Protein AF-A0A970ER91-F1 (afdb_monomer)

pLDDT: mean 84.67, std 17.11, range [51.72, 98.25]

Mean predicted aligned error: 12.47 Å

Secondary structure (DSSP, 8-state):
-HHHHHHHHHHHHTS---TTS------------EEEEEEEEEE-HHHHHHHHHHHHHHHHTT-EEEEEEEEEEE-HHHHHHHHH-

Radius of gyration: 31.0 Å; Cα contacts (8 Å, |Δi|>4): 80; chains: 1; bounding box: 62×32×78 Å

Sequence (85 aa):
MRKSIVLLLAVLLMWPTGAALGAVSQQGENPQLVYVIPVTGEIDFGLAAFVRRGLTSAERAGAAVLLEINTFGGLIAAAAEIRDA

Foldseek 3Di:
DVVVVVVVVVVVVPPPPPVPPPPPPCPPPPPAAEQEQEAEEEQDQVSLVSLVVSVVVCVVVVHHYDYHYDYPYHDPVSVVSNVVD

Solvent-accessible surface area (backbone atoms only — not comparable to full-atom values): 5265 Å² total; per-residue (Å²): 110,74,70,59,53,53,54,55,53,54,55,64,72,64,53,76,82,68,89,79,78,82,78,81,73,77,74,70,80,70,78,77,53,67,43,76,46,78,44,62,52,70,38,35,65,68,54,24,56,49,51,42,53,51,52,55,52,23,59,78,66,75,31,48,76,46,77,47,79,56,55,95,46,65,43,65,70,25,51,48,50,52,73,76,97

Nearest PDB structures (foldseek):
  8d3d-assembly1_A  TM=5.383E-01  e=4.976E+00  Homo sapiens
  4a5o-assembly2_D  TM=6.486E-01  e=9.212E+00  Pseudomonas aeruginosa PAO1

Structure (mmCIF, N/CA/C/O backbone):
data_AF-A0A970ER91-F1
#
_entry.id   AF-A0A970ER91-F1
#
loop_
_atom_site.group_PDB
_atom_site.id
_atom_site.type_symbol
_atom_site.label_atom_id
_atom_site.label_alt_id
_atom_site.label_comp_id
_atom_site.label_asym_id
_atom_site.label_entity_id
_atom_site.label_seq_id
_atom_site.pdbx_PDB_ins_code
_atom_site.Cartn_x
_atom_site.Cartn_y
_atom_site.Cartn_z
_atom_site.occupancy
_atom_site.B_iso_or_equiv
_atom_site.auth_seq_id
_atom_site.auth_comp_id
_atom_site.auth_asym_id
_atom_site.auth_atom_id
_atom_site.pdbx_PDB_model_num
ATOM 1 N N . MET A 1 1 ? -49.096 -22.132 64.306 1.00 56.78 1 MET A N 1
ATOM 2 C CA . MET A 1 1 ? -47.946 -21.206 64.439 1.00 56.78 1 MET A CA 1
ATOM 3 C C . MET A 1 1 ? -46.630 -21.827 63.971 1.00 56.78 1 MET A C 1
ATOM 5 O O . MET A 1 1 ? -46.059 -21.312 63.024 1.00 56.78 1 MET A O 1
ATOM 9 N N . ARG A 1 2 ? -46.183 -22.971 64.519 1.00 66.38 2 ARG A N 1
ATOM 10 C CA . ARG A 1 2 ? -44.926 -23.639 64.101 1.00 66.38 2 ARG A CA 1
ATOM 11 C C . ARG A 1 2 ? -44.868 -24.052 62.618 1.00 66.38 2 ARG A C 1
ATOM 13 O O . ARG A 1 2 ? -43.870 -23.806 61.960 1.00 66.38 2 ARG A O 1
ATOM 20 N N . LYS A 1 3 ? -45.950 -24.623 62.073 1.00 61.31 3 LYS A N 1
ATOM 21 C CA . LYS A 1 3 ? -46.009 -25.082 60.667 1.00 61.31 3 LYS A CA 1
ATOM 22 C C . LYS A 1 3 ? -46.032 -23.926 59.653 1.00 61.31 3 LYS A C 1
ATOM 24 O O . LYS A 1 3 ? -45.459 -24.038 58.579 1.00 61.31 3 LYS A O 1
ATOM 29 N N . SER A 1 4 ? -46.643 -22.801 60.028 1.00 67.12 4 SER A N 1
ATOM 30 C CA . SER A 1 4 ? -46.735 -21.587 59.204 1.00 67.12 4 SER A CA 1
ATOM 31 C C . SER A 1 4 ? -45.388 -20.859 59.089 1.00 67.12 4 SER A C 1
ATOM 33 O O . SER A 1 4 ? -45.073 -20.324 58.035 1.00 67.12 4 SER A O 1
ATOM 35 N N . ILE A 1 5 ? -44.568 -20.899 60.148 1.00 77.81 5 ILE A N 1
ATOM 36 C CA . ILE A 1 5 ? -43.199 -20.352 60.156 1.00 77.81 5 ILE A CA 1
ATOM 37 C C . ILE A 1 5 ? -42.265 -21.173 59.257 1.00 77.81 5 ILE A C 1
ATOM 39 O O . ILE A 1 5 ? -41.460 -20.602 58.528 1.00 77.81 5 ILE A O 1
ATOM 43 N N . VAL A 1 6 ? -42.411 -22.502 59.249 1.00 76.56 6 VAL A N 1
ATOM 44 C CA . VAL A 1 6 ? -41.615 -23.394 58.385 1.00 76.56 6 VAL A CA 1
ATOM 45 C C . VAL A 1 6 ? -41.946 -23.186 56.902 1.00 76.56 6 VAL A C 1
ATOM 47 O O . VAL A 1 6 ? -41.042 -23.174 56.073 1.00 76.56 6 VAL A O 1
ATOM 50 N N . LEU A 1 7 ? -43.218 -22.946 56.568 1.00 73.56 7 LEU A N 1
ATOM 51 C CA . LEU A 1 7 ? -43.638 -22.638 55.196 1.00 73.56 7 LEU A CA 1
ATOM 52 C C . LEU A 1 7 ? -43.111 -21.276 54.708 1.00 73.56 7 LEU A C 1
ATOM 54 O O . LEU A 1 7 ? -42.690 -21.171 53.561 1.00 73.56 7 LEU A O 1
ATOM 58 N N . LEU A 1 8 ? -43.057 -20.258 55.573 1.00 72.50 8 LEU A N 1
ATOM 59 C CA . LEU A 1 8 ? -42.490 -18.943 55.235 1.00 72.50 8 LEU A CA 1
ATOM 60 C C . LEU A 1 8 ? -40.962 -18.978 55.043 1.00 72.50 8 LEU A C 1
ATOM 62 O O . LEU A 1 8 ? -40.445 -18.319 54.145 1.00 72.50 8 LEU A O 1
ATOM 66 N N . LEU A 1 9 ? -40.243 -19.784 55.831 1.00 70.25 9 LEU A N 1
ATOM 67 C CA . LEU A 1 9 ? -38.794 -19.988 55.685 1.00 70.25 9 LEU A CA 1
ATOM 68 C C . LEU A 1 9 ? -38.426 -20.775 54.418 1.00 70.25 9 LEU A C 1
ATOM 70 O O . LEU A 1 9 ? -37.423 -20.465 53.782 1.00 70.25 9 LEU A O 1
ATOM 74 N N . ALA A 1 10 ? -39.246 -21.751 54.018 1.00 67.81 10 ALA A N 1
ATOM 75 C CA . ALA A 1 10 ? -39.020 -22.525 52.796 1.00 67.81 10 ALA A CA 1
ATOM 76 C C . ALA A 1 10 ? -39.217 -21.687 51.518 1.00 67.81 10 ALA A C 1
ATOM 78 O O . ALA A 1 10 ? -38.473 -21.850 50.554 1.00 67.81 10 ALA A O 1
ATOM 79 N N . VAL A 1 11 ? -40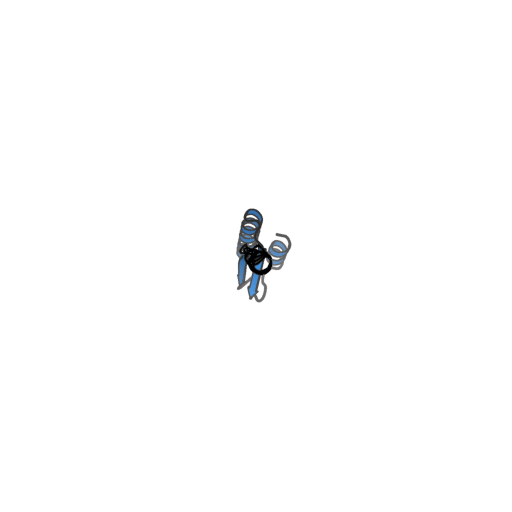.173 -20.751 51.524 1.00 68.25 11 VAL A N 1
ATOM 80 C CA . VAL A 1 11 ? -40.425 -19.835 50.396 1.00 68.25 11 VAL A CA 1
ATOM 81 C C . VAL A 1 11 ? -39.343 -18.753 50.291 1.00 68.25 11 VAL A C 1
ATOM 83 O O . VAL A 1 11 ? -38.973 -18.369 49.186 1.00 68.25 11 VAL A O 1
ATOM 86 N N . LEU A 1 12 ? -38.771 -18.314 51.419 1.00 68.81 12 LEU A N 1
ATOM 87 C CA . LEU A 1 12 ? -37.649 -17.368 51.437 1.00 68.81 12 LEU A CA 1
ATOM 88 C C . LEU A 1 12 ? -36.334 -18.000 50.937 1.00 68.81 12 LEU A C 1
ATOM 90 O O . LEU A 1 12 ? -35.521 -17.312 50.328 1.00 68.81 12 LEU A O 1
ATOM 94 N N . LEU A 1 13 ? -36.139 -19.308 51.149 1.00 65.94 13 LEU A N 1
ATOM 95 C CA . LEU A 1 13 ? -34.973 -20.053 50.651 1.00 65.94 13 LEU A CA 1
ATOM 96 C C . LEU A 1 13 ? -35.086 -20.431 49.158 1.00 65.94 13 LEU A C 1
ATOM 98 O O . LEU A 1 13 ? -34.077 -20.701 48.515 1.00 65.94 13 LEU A O 1
ATOM 102 N N . MET A 1 14 ? -36.308 -20.449 48.614 1.00 60.59 14 MET A N 1
ATOM 103 C CA . MET A 1 14 ? -36.607 -20.675 47.193 1.00 60.59 14 MET A CA 1
ATOM 104 C C . MET A 1 14 ? -36.897 -19.375 46.428 1.00 60.59 14 MET A C 1
ATOM 106 O O . MET A 1 14 ? -37.515 -19.416 45.364 1.00 60.59 14 MET A O 1
ATOM 110 N N . TRP A 1 15 ? -36.448 -18.213 46.917 1.00 61.25 15 TRP A N 1
ATOM 111 C CA . TRP A 1 15 ? -36.342 -17.060 46.027 1.00 61.25 15 TRP A CA 1
ATOM 112 C C . TRP A 1 15 ? -35.163 -17.325 45.096 1.00 61.25 15 TRP A C 1
ATOM 114 O O . TRP A 1 15 ? -34.036 -17.462 45.583 1.00 61.25 15 TRP A O 1
ATOM 124 N N . PRO A 1 16 ? -35.373 -17.440 43.776 1.00 60.47 16 PRO A N 1
ATOM 125 C CA . PRO A 1 16 ? -34.256 -17.616 42.881 1.00 60.47 16 PRO A CA 1
ATOM 126 C C . PRO A 1 16 ? -33.403 -16.360 43.023 1.00 60.47 16 PRO A C 1
ATOM 128 O O . PRO A 1 16 ? -33.830 -15.249 42.706 1.00 60.47 16 PRO A O 1
ATOM 131 N N . THR A 1 17 ? -32.171 -16.542 43.478 1.00 58.31 17 THR A N 1
ATOM 132 C CA . THR A 1 17 ? -31.041 -15.647 43.236 1.00 58.31 17 THR A CA 1
ATOM 133 C C . THR A 1 17 ? -30.741 -15.638 41.729 1.00 58.31 17 THR A C 1
ATOM 135 O O . THR A 1 17 ? -29.637 -15.901 41.275 1.00 58.31 17 THR A O 1
ATOM 138 N N . GLY A 1 18 ? -31.758 -15.360 40.909 1.00 54.59 18 GLY A N 1
ATOM 139 C CA . GLY A 1 18 ? -31.736 -15.349 39.449 1.00 54.59 18 GLY A CA 1
ATOM 140 C C . GLY A 1 18 ? -31.083 -14.095 38.874 1.00 54.59 18 GLY A C 1
ATOM 141 O O . GLY A 1 18 ? -31.390 -13.708 37.755 1.00 54.59 18 GLY A O 1
ATOM 142 N N . ALA A 1 19 ? -30.189 -13.456 39.630 1.00 52.09 19 ALA A N 1
ATOM 143 C CA . ALA A 1 19 ? -29.397 -12.305 39.206 1.00 52.09 19 ALA A CA 1
ATOM 144 C C . ALA A 1 19 ? -28.010 -12.714 38.664 1.00 52.09 19 ALA A C 1
ATOM 146 O O . ALA A 1 19 ? -27.088 -11.906 38.653 1.00 52.09 19 ALA A O 1
ATOM 147 N N . ALA A 1 20 ? -27.847 -13.968 38.225 1.00 53.16 20 ALA A N 1
ATOM 148 C CA . ALA A 1 20 ? -26.611 -14.468 37.611 1.00 53.16 20 ALA A CA 1
ATOM 149 C C . ALA A 1 20 ? -26.848 -15.265 36.308 1.00 53.16 20 ALA A C 1
ATOM 151 O O . ALA A 1 20 ? -25.995 -16.036 35.884 1.00 53.16 20 ALA A O 1
ATOM 152 N N . LEU A 1 21 ? -28.001 -15.080 35.656 1.00 55.91 21 LEU A N 1
ATOM 153 C CA . LEU A 1 21 ? -28.327 -15.652 34.342 1.00 55.91 21 LEU A CA 1
ATOM 154 C C . LEU A 1 21 ? -28.753 -14.518 33.405 1.00 55.91 21 LEU A C 1
ATOM 156 O O . LEU A 1 21 ? -29.925 -14.364 33.083 1.00 55.91 21 LEU A O 1
ATOM 160 N N . GLY A 1 22 ? -27.812 -13.655 33.029 1.00 58.31 22 GLY A N 1
ATOM 161 C CA . GLY A 1 22 ? -28.153 -12.524 32.163 1.00 58.31 22 GLY A CA 1
ATOM 162 C C . GLY A 1 22 ? -27.062 -11.490 31.945 1.00 58.31 22 GLY A C 1
ATOM 163 O O . GLY A 1 22 ? -27.374 -10.341 31.677 1.00 58.31 22 GLY A O 1
ATOM 164 N N . ALA A 1 23 ? -25.794 -11.869 32.061 1.00 56.66 23 ALA A N 1
ATOM 165 C CA . ALA A 1 23 ? -24.704 -11.086 31.496 1.00 56.66 23 ALA A CA 1
ATOM 166 C C . ALA A 1 23 ? -23.844 -12.028 30.656 1.00 56.66 23 ALA A C 1
ATOM 168 O O . ALA A 1 23 ? -22.673 -12.259 30.936 1.00 56.66 23 ALA A O 1
ATOM 169 N N . VAL A 1 24 ? -24.455 -12.614 29.619 1.00 59.53 24 VAL A N 1
ATOM 170 C CA . VAL A 1 24 ? -23.676 -12.917 28.419 1.00 59.53 24 VAL A CA 1
A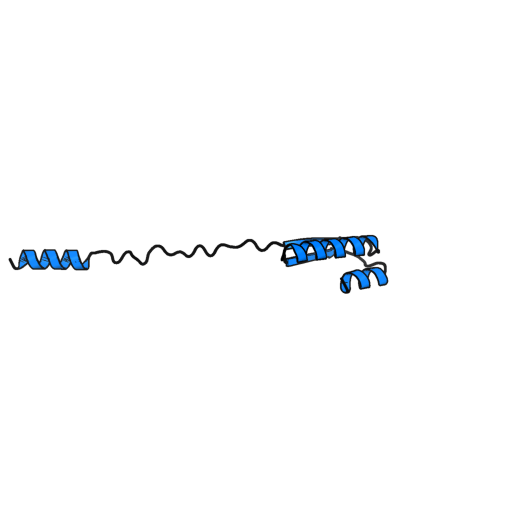TOM 171 C C . VAL A 1 24 ? -23.252 -11.554 27.908 1.00 59.53 24 VAL A C 1
ATOM 173 O O . VAL A 1 24 ? -24.036 -10.828 27.297 1.00 59.53 24 VAL A O 1
ATOM 176 N N . SER A 1 25 ? -22.032 -11.166 28.262 1.00 61.62 25 SER A N 1
ATOM 177 C CA . SER A 1 25 ? -21.304 -10.123 27.573 1.00 61.62 25 SER A CA 1
ATOM 178 C C . SER A 1 25 ? -21.344 -10.520 26.104 1.00 61.62 25 SER A C 1
ATOM 180 O O . SER A 1 25 ? -20.659 -11.456 25.697 1.00 61.62 25 SER A O 1
ATOM 182 N N . GLN A 1 26 ? -22.195 -9.869 25.312 1.00 57.16 26 GLN A N 1
ATOM 183 C CA . GLN A 1 26 ? -22.010 -9.859 23.873 1.00 57.16 26 GLN A CA 1
ATOM 184 C C . GLN A 1 26 ? -20.712 -9.096 23.669 1.00 57.16 26 GLN A C 1
ATOM 186 O O . GLN A 1 26 ? -20.687 -7.867 23.614 1.00 57.16 26 GLN A O 1
ATOM 191 N N . GLN A 1 27 ? -19.613 -9.840 23.713 1.00 51.72 27 GLN A N 1
ATOM 192 C CA . GLN A 1 27 ? -18.314 -9.381 23.294 1.00 51.72 27 GLN A CA 1
ATOM 193 C C . GLN A 1 27 ? -18.496 -9.133 21.808 1.00 51.72 27 GLN A C 1
ATOM 195 O O . GLN A 1 27 ? -18.451 -10.065 21.012 1.00 51.72 27 GLN A O 1
ATOM 200 N N . GLY A 1 28 ? -18.886 -7.901 21.479 1.00 54.62 28 GLY A N 1
ATOM 201 C CA . GLY A 1 28 ? -19.078 -7.488 20.108 1.00 54.62 28 GLY A CA 1
ATOM 202 C C . GLY A 1 28 ? -17.795 -7.830 19.381 1.00 54.62 28 GLY A C 1
ATOM 203 O O . GLY A 1 28 ? -16.744 -7.269 19.693 1.00 54.62 28 GLY A O 1
ATOM 204 N N . GLU A 1 29 ? -17.872 -8.787 18.460 1.00 61.91 29 GLU A N 1
ATOM 205 C CA . GLU A 1 29 ? -16.920 -8.863 17.370 1.00 61.91 29 GLU A CA 1
ATOM 206 C C . GLU A 1 29 ? -17.015 -7.503 16.696 1.00 61.91 29 GLU A C 1
ATOM 208 O O . GLU A 1 29 ? -17.952 -7.231 15.955 1.00 61.91 29 GLU A O 1
ATOM 213 N N . ASN A 1 30 ? -16.124 -6.589 17.069 1.00 66.00 30 ASN A N 1
ATOM 214 C CA . ASN A 1 30 ? -15.935 -5.363 16.331 1.00 66.00 30 ASN A CA 1
ATOM 215 C C . ASN A 1 30 ? -15.239 -5.826 15.053 1.00 66.00 30 ASN A C 1
ATOM 217 O O . ASN A 1 30 ? -14.072 -6.220 15.152 1.00 66.00 30 ASN A O 1
ATOM 221 N N . PRO A 1 31 ? -15.950 -5.936 13.911 1.00 73.56 31 PRO A N 1
ATOM 222 C CA . PRO A 1 31 ? -15.369 -6.533 12.725 1.00 73.56 31 PRO A CA 1
ATOM 223 C C . PRO A 1 31 ? -14.146 -5.701 12.359 1.00 73.56 31 PRO A C 1
ATOM 225 O O . PRO A 1 31 ? -14.258 -4.526 12.007 1.00 73.56 31 PRO A O 1
ATOM 228 N N . GLN A 1 32 ? -12.965 -6.293 12.527 1.00 86.94 32 GLN A N 1
ATOM 229 C CA . GLN A 1 32 ? -11.720 -5.605 12.247 1.00 86.94 32 GLN A CA 1
ATOM 230 C C . GLN A 1 32 ? -11.693 -5.328 10.747 1.00 86.94 32 GLN A C 1
ATOM 232 O O . GLN A 1 32 ? -11.737 -6.252 9.937 1.00 86.94 32 GLN A O 1
ATOM 237 N N . LEU A 1 33 ? -11.682 -4.051 10.372 1.00 93.56 33 LEU A N 1
ATOM 238 C CA . LEU A 1 33 ? -11.634 -3.652 8.974 1.00 93.56 33 LEU A CA 1
ATOM 239 C C . LEU A 1 33 ? -10.289 -4.096 8.385 1.00 93.56 33 LEU A C 1
ATOM 241 O O . LEU A 1 33 ? -9.233 -3.770 8.934 1.00 93.56 33 LEU A O 1
ATOM 245 N N . VAL A 1 34 ? -10.334 -4.846 7.282 1.00 96.25 34 VAL A N 1
ATOM 246 C CA . VAL A 1 34 ? -9.147 -5.342 6.575 1.00 96.25 34 VAL A CA 1
ATOM 247 C C . VAL A 1 34 ? -9.194 -4.884 5.123 1.00 96.25 34 VAL A C 1
ATOM 249 O O . VAL A 1 34 ? -10.142 -5.185 4.401 1.00 96.25 34 VAL A O 1
ATOM 252 N N . TYR A 1 35 ? -8.157 -4.174 4.686 1.00 97.69 35 TYR A N 1
ATOM 253 C CA . TYR A 1 35 ? -7.953 -3.822 3.285 1.00 97.69 35 TYR A CA 1
ATOM 254 C C . TYR A 1 35 ? -7.149 -4.923 2.605 1.00 97.69 35 TYR A C 1
ATOM 256 O O . TYR A 1 35 ? -6.033 -5.225 3.022 1.00 97.69 35 TYR A O 1
ATOM 264 N N . VAL A 1 36 ? -7.701 -5.498 1.540 1.00 97.94 36 VAL A N 1
ATOM 265 C CA . VAL A 1 36 ? -6.990 -6.469 0.703 1.00 97.94 36 VAL A CA 1
ATOM 266 C C . VAL A 1 36 ? -6.408 -5.735 -0.498 1.00 97.94 36 VAL A C 1
ATOM 268 O O . VAL A 1 36 ? -7.146 -5.136 -1.281 1.00 97.94 36 VAL A O 1
ATOM 271 N N . ILE A 1 37 ? -5.084 -5.755 -0.626 1.00 98.25 37 ILE A N 1
ATOM 272 C CA . ILE A 1 37 ? -4.356 -5.092 -1.709 1.00 98.25 37 ILE A CA 1
ATOM 273 C C . ILE A 1 37 ? -3.684 -6.180 -2.559 1.00 98.25 37 ILE A C 1
ATOM 275 O O . ILE A 1 37 ? -2.710 -6.786 -2.103 1.00 98.25 37 ILE A O 1
ATOM 279 N N . PRO A 1 38 ? -4.180 -6.448 -3.779 1.00 98.00 38 PRO A N 1
ATOM 280 C CA . PRO A 1 38 ? -3.569 -7.429 -4.664 1.00 98.00 38 PRO A CA 1
ATOM 281 C C . PRO A 1 38 ? -2.290 -6.878 -5.308 1.00 98.00 38 PRO A C 1
ATOM 283 O O . PRO A 1 38 ? -2.265 -5.767 -5.840 1.00 98.00 38 PRO A O 1
ATOM 286 N N . VAL A 1 39 ? -1.233 -7.684 -5.298 1.00 97.94 39 VAL A N 1
ATOM 287 C CA . VAL A 1 39 ? 0.055 -7.447 -5.958 1.00 97.94 39 VAL A CA 1
ATOM 288 C C . VAL A 1 39 ? 0.241 -8.555 -6.989 1.00 97.94 39 VAL A C 1
ATOM 290 O O . VAL A 1 39 ? 0.829 -9.602 -6.713 1.00 97.94 39 VAL A O 1
ATOM 293 N N . THR A 1 40 ? -0.325 -8.342 -8.176 1.00 97.19 40 THR A N 1
ATOM 294 C CA . THR A 1 40 ? -0.408 -9.353 -9.237 1.00 97.19 40 THR A CA 1
ATOM 295 C C . THR A 1 40 ? 0.190 -8.861 -10.546 1.00 97.19 40 THR A C 1
ATOM 297 O O . THR A 1 40 ? 0.029 -7.691 -10.882 1.00 97.19 40 THR A O 1
ATOM 300 N N . GLY A 1 41 ? 0.787 -9.759 -11.330 1.00 95.62 41 GLY A N 1
ATOM 301 C CA . GLY A 1 41 ? 1.386 -9.405 -12.624 1.00 95.62 41 GLY A CA 1
ATOM 302 C C . GLY A 1 41 ? 2.828 -8.919 -12.487 1.00 95.62 41 GLY A C 1
ATOM 303 O O . GLY A 1 41 ? 3.542 -9.393 -11.611 1.00 95.62 41 GLY A O 1
ATOM 304 N N . GLU A 1 42 ? 3.283 -8.029 -13.365 1.00 97.44 42 GLU A N 1
ATOM 305 C CA . GLU A 1 42 ? 4.641 -7.471 -13.320 1.00 97.44 42 GLU A CA 1
ATOM 306 C C . GLU A 1 42 ? 4.727 -6.296 -12.332 1.00 97.44 42 GLU A C 1
ATOM 308 O O . GLU A 1 42 ? 3.808 -5.483 -12.236 1.00 97.44 42 GLU A O 1
ATOM 313 N N . ILE A 1 43 ? 5.827 -6.203 -11.582 1.00 98.25 43 ILE A N 1
ATOM 314 C CA . ILE A 1 43 ? 6.065 -5.080 -10.671 1.00 98.25 43 ILE A CA 1
ATOM 315 C C . ILE A 1 43 ? 6.576 -3.873 -11.462 1.00 98.25 43 ILE A C 1
ATOM 317 O O . ILE A 1 43 ? 7.704 -3.877 -11.956 1.00 98.25 43 ILE A O 1
ATOM 321 N N . ASP A 1 44 ? 5.774 -2.810 -11.504 1.00 98.25 44 ASP A N 1
ATOM 322 C CA . ASP A 1 44 ? 6.122 -1.516 -12.089 1.00 98.25 44 ASP A CA 1
ATOM 323 C C . ASP A 1 44 ? 5.746 -0.334 -11.170 1.00 98.25 44 ASP A C 1
ATOM 325 O O . ASP A 1 44 ? 5.198 -0.504 -10.076 1.00 98.25 44 ASP A O 1
ATOM 329 N N . PHE A 1 45 ? 6.052 0.894 -11.598 1.00 98.25 45 PHE A N 1
ATOM 330 C CA . PHE A 1 45 ? 5.743 2.103 -10.822 1.00 98.25 45 PHE A CA 1
ATOM 331 C C . PHE A 1 45 ? 4.236 2.381 -10.690 1.00 98.25 45 PHE A C 1
ATOM 333 O O . PHE A 1 45 ? 3.808 3.042 -9.741 1.00 98.25 45 PHE A O 1
ATOM 340 N N . GLY A 1 46 ? 3.413 1.881 -11.614 1.00 97.81 46 GLY A N 1
ATOM 341 C CA . GLY A 1 46 ? 1.959 1.964 -11.522 1.00 97.81 46 GLY A CA 1
ATOM 342 C C . GLY A 1 46 ? 1.428 1.094 -10.387 1.00 97.81 46 GLY A C 1
ATOM 343 O O . GLY A 1 46 ? 0.619 1.563 -9.578 1.00 97.81 46 GLY A O 1
ATOM 344 N N . LEU A 1 47 ? 1.942 -0.133 -10.273 1.00 98.12 47 LEU A N 1
ATOM 345 C CA . LEU A 1 47 ? 1.644 -1.035 -9.165 1.00 98.12 47 LEU A CA 1
ATOM 346 C C . LEU A 1 47 ? 2.148 -0.462 -7.837 1.00 98.12 47 LEU A C 1
ATOM 348 O O . LEU A 1 47 ? 1.405 -0.465 -6.858 1.00 98.12 47 LEU A O 1
ATOM 352 N N . ALA A 1 48 ? 3.348 0.124 -7.806 1.00 98.25 48 ALA A N 1
ATOM 353 C CA . ALA A 1 48 ? 3.860 0.796 -6.611 1.00 98.25 48 ALA A CA 1
ATOM 354 C C . ALA A 1 48 ? 2.949 1.951 -6.155 1.00 98.25 48 ALA A C 1
ATOM 356 O O . ALA A 1 48 ? 2.541 2.020 -4.992 1.00 98.25 48 ALA A O 1
ATOM 357 N N . ALA A 1 49 ? 2.527 2.814 -7.085 1.00 98.25 49 ALA A N 1
ATOM 358 C CA . ALA A 1 49 ? 1.585 3.890 -6.790 1.00 98.25 49 ALA A CA 1
ATOM 359 C C . ALA A 1 49 ? 0.200 3.370 -6.358 1.00 98.25 49 ALA A C 1
ATOM 361 O O . ALA A 1 49 ? -0.483 4.011 -5.554 1.00 98.25 49 ALA A O 1
ATOM 362 N N . PHE A 1 50 ? -0.247 2.227 -6.883 1.00 98.19 50 PHE A N 1
ATOM 363 C CA . PHE A 1 50 ? -1.461 1.550 -6.428 1.00 98.19 50 PHE A CA 1
ATOM 364 C C . PHE A 1 50 ? -1.334 1.065 -4.982 1.00 98.19 50 PHE A C 1
ATOM 366 O O . PHE A 1 50 ? -2.168 1.449 -4.160 1.00 98.19 50 PHE A O 1
ATOM 373 N N . VAL A 1 51 ? -0.277 0.316 -4.655 1.00 98.25 51 VAL A N 1
ATOM 374 C CA . VAL A 1 51 ? -0.058 -0.214 -3.303 1.00 98.25 51 VAL A CA 1
ATOM 375 C C . VAL A 1 51 ? 0.037 0.920 -2.288 1.00 98.25 51 VAL A C 1
ATOM 377 O O . VAL A 1 51 ? -0.706 0.909 -1.309 1.00 98.25 51 VAL A O 1
ATOM 380 N N . ARG A 1 52 ? 0.829 1.967 -2.564 1.00 98.25 52 ARG A N 1
ATOM 381 C CA . ARG A 1 52 ? 0.939 3.139 -1.679 1.00 98.25 52 ARG A CA 1
ATOM 382 C C . ARG A 1 52 ? -0.419 3.781 -1.389 1.00 98.25 52 ARG A C 1
ATOM 384 O O . ARG A 1 52 ? -0.729 4.079 -0.241 1.00 98.25 52 ARG A O 1
ATOM 391 N N . ARG A 1 53 ? -1.269 3.968 -2.407 1.00 98.19 53 ARG A N 1
ATOM 392 C CA . ARG A 1 53 ? -2.628 4.514 -2.209 1.00 98.19 53 ARG A CA 1
ATOM 393 C C . ARG A 1 53 ? -3.498 3.597 -1.350 1.00 98.19 53 ARG A C 1
ATOM 395 O O . ARG A 1 53 ? -4.281 4.100 -0.541 1.00 98.19 53 ARG A O 1
ATOM 402 N N . GLY A 1 54 ? -3.372 2.282 -1.522 1.00 98.00 54 GLY A N 1
ATOM 403 C CA . GLY A 1 54 ? -4.062 1.291 -0.700 1.00 98.00 54 GLY A CA 1
ATOM 404 C C . GLY A 1 54 ? -3.633 1.374 0.766 1.00 98.00 54 GLY A C 1
ATOM 405 O O . GLY A 1 54 ? -4.492 1.493 1.637 1.00 98.00 54 GLY A O 1
ATOM 406 N N . LEU A 1 55 ? -2.323 1.424 1.022 1.00 98.06 55 LEU A N 1
ATOM 407 C CA . LEU A 1 55 ? -1.755 1.565 2.366 1.00 98.06 55 LEU A CA 1
ATOM 408 C C . LEU A 1 55 ? -2.218 2.856 3.044 1.00 98.06 55 LEU A C 1
ATOM 410 O O . LEU A 1 55 ? -2.761 2.808 4.144 1.00 98.06 55 LEU A O 1
ATOM 414 N N . THR A 1 56 ? -2.135 3.999 2.355 1.00 98.12 56 THR A N 1
ATOM 415 C CA . THR A 1 56 ? -2.627 5.275 2.899 1.00 98.12 56 THR A CA 1
ATOM 416 C C . THR A 1 56 ? -4.134 5.238 3.193 1.00 98.12 56 THR A C 1
ATOM 418 O O . THR A 1 56 ? -4.606 5.864 4.141 1.00 98.12 56 THR A O 1
ATOM 421 N N . SER A 1 57 ? -4.923 4.529 2.381 1.00 97.94 57 SER A N 1
ATOM 422 C CA . SER A 1 57 ? -6.364 4.374 2.631 1.00 97.94 57 SER A CA 1
ATOM 423 C C . SER A 1 57 ? -6.632 3.552 3.890 1.00 97.94 57 SER A C 1
ATOM 425 O O . SER A 1 57 ? -7.481 3.935 4.692 1.00 97.94 57 SER A O 1
ATOM 427 N N . ALA A 1 58 ? -5.882 2.465 4.082 1.00 97.69 58 ALA A N 1
ATOM 428 C CA . ALA A 1 58 ? -6.001 1.606 5.252 1.00 97.69 58 ALA A CA 1
ATOM 429 C C . ALA A 1 58 ? -5.548 2.312 6.538 1.00 97.69 58 ALA A C 1
ATOM 431 O O . ALA A 1 58 ? -6.241 2.236 7.550 1.00 97.69 58 ALA A O 1
ATOM 432 N N . GLU A 1 59 ? -4.451 3.071 6.479 1.00 97.00 59 GLU A N 1
ATOM 433 C CA . GLU A 1 59 ? -3.945 3.860 7.606 1.00 97.00 59 GLU A CA 1
ATOM 434 C C . GLU A 1 59 ? -4.981 4.889 8.078 1.00 97.00 59 GLU A C 1
ATOM 436 O O . GLU A 1 59 ? -5.317 4.942 9.260 1.00 97.00 59 GLU A O 1
ATOM 441 N N . ARG A 1 60 ? -5.575 5.650 7.146 1.00 97.38 60 ARG A N 1
ATOM 442 C CA . ARG A 1 60 ? -6.650 6.608 7.468 1.00 97.38 60 ARG A CA 1
ATOM 443 C C . ARG A 1 60 ? -7.881 5.941 8.076 1.00 97.38 60 ARG A C 1
ATOM 445 O O . ARG A 1 60 ? -8.589 6.577 8.851 1.00 97.38 60 ARG A O 1
ATOM 452 N N . ALA A 1 61 ? -8.151 4.695 7.699 1.00 96.31 61 ALA A N 1
ATOM 453 C CA . ALA A 1 61 ? -9.268 3.917 8.215 1.00 96.31 61 ALA A CA 1
ATOM 454 C C . ALA A 1 61 ? -8.943 3.185 9.533 1.00 96.31 61 ALA A C 1
ATOM 456 O O . ALA A 1 61 ? -9.837 2.559 10.099 1.00 96.31 61 ALA A O 1
ATOM 457 N N . GLY A 1 62 ? -7.694 3.230 10.018 1.00 95.81 62 GLY A N 1
ATOM 458 C CA . GLY A 1 62 ? -7.249 2.436 11.169 1.00 95.81 62 GLY A CA 1
ATOM 459 C C . GLY A 1 62 ? -7.380 0.925 10.938 1.00 95.81 62 GLY A C 1
ATOM 460 O O . GLY A 1 62 ? -7.633 0.173 11.878 1.00 95.81 62 GLY A O 1
ATOM 461 N N . ALA A 1 63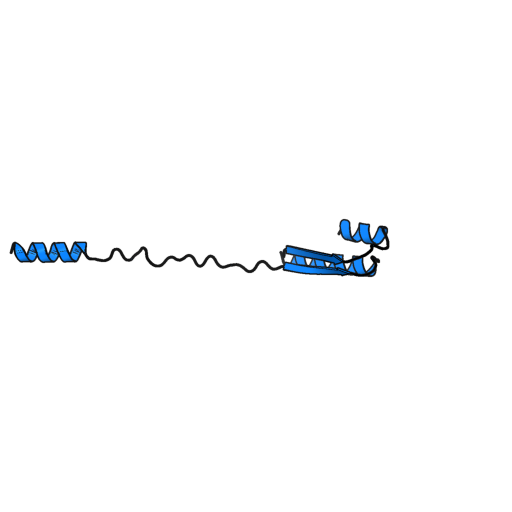 ? -7.279 0.494 9.681 1.00 97.12 63 ALA A N 1
ATOM 462 C CA . ALA A 1 63 ? -7.542 -0.868 9.246 1.00 97.12 63 ALA A CA 1
ATOM 463 C C . ALA A 1 63 ? -6.260 -1.706 9.168 1.00 97.12 63 ALA A C 1
ATOM 465 O O . ALA A 1 63 ? -5.171 -1.192 8.917 1.00 97.12 63 ALA A O 1
ATOM 466 N N . ALA A 1 64 ? -6.401 -3.023 9.321 1.00 96.81 64 ALA A N 1
ATOM 467 C CA . ALA A 1 64 ? -5.329 -3.948 8.973 1.00 96.81 64 ALA A CA 1
ATOM 468 C C . ALA A 1 64 ? -5.207 -4.074 7.445 1.00 96.81 64 ALA A C 1
ATOM 470 O O . ALA A 1 64 ? -6.162 -3.818 6.707 1.00 96.81 64 ALA A O 1
ATOM 471 N N . VAL A 1 65 ? -4.041 -4.506 6.967 1.00 97.75 65 VAL A N 1
ATOM 472 C CA . VAL A 1 65 ? -3.781 -4.715 5.539 1.00 97.75 65 VAL A CA 1
ATOM 473 C C . VAL A 1 65 ? -3.388 -6.165 5.289 1.00 97.75 65 VAL A C 1
ATOM 475 O O . VAL A 1 65 ? -2.506 -6.698 5.959 1.00 97.75 65 VAL A O 1
ATOM 478 N N . LEU A 1 66 ? -4.015 -6.779 4.287 1.00 97.75 6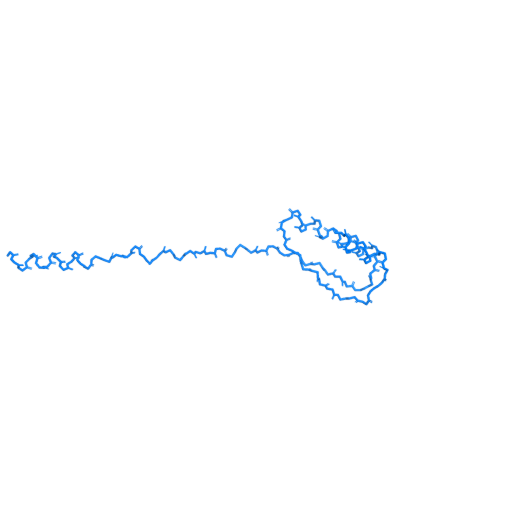6 LEU A N 1
ATOM 479 C CA . LEU A 1 66 ? -3.601 -8.043 3.692 1.00 97.75 66 LEU A CA 1
ATOM 480 C C . LEU A 1 66 ? -3.050 -7.766 2.290 1.00 97.75 66 LEU A C 1
ATOM 482 O O . LEU A 1 66 ? -3.794 -7.379 1.389 1.00 97.75 66 LEU A O 1
ATOM 486 N N . LEU A 1 67 ? -1.747 -7.972 2.105 1.00 97.81 67 LEU A N 1
ATOM 487 C CA . LEU A 1 67 ? -1.120 -7.952 0.784 1.00 97.81 67 LEU A CA 1
ATOM 488 C C . LEU A 1 67 ? -1.240 -9.343 0.157 1.00 97.81 67 LEU A C 1
ATOM 490 O O . LEU A 1 67 ? -0.632 -10.297 0.642 1.00 97.81 67 LEU A O 1
ATOM 494 N N . GLU A 1 68 ? -2.014 -9.460 -0.918 1.00 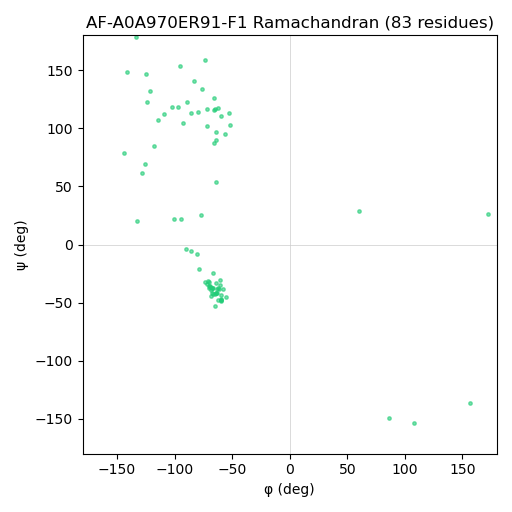98.06 68 GLU A N 1
ATOM 495 C CA . GLU A 1 68 ? -2.141 -10.708 -1.673 1.00 98.06 68 GLU A CA 1
ATOM 496 C C . GLU A 1 68 ? -1.130 -10.707 -2.821 1.00 98.06 68 GLU A C 1
ATOM 498 O O . GLU A 1 68 ? -1.307 -10.004 -3.813 1.00 98.06 68 GLU A O 1
ATOM 503 N N . ILE A 1 69 ? -0.041 -11.461 -2.679 1.00 97.50 69 ILE A N 1
ATOM 504 C CA . ILE A 1 69 ? 1.095 -11.407 -3.605 1.00 97.50 69 ILE A CA 1
ATOM 505 C C . ILE A 1 69 ? 1.060 -12.603 -4.560 1.00 97.50 69 ILE A C 1
ATOM 507 O O . ILE A 1 69 ? 1.202 -13.748 -4.139 1.00 97.50 69 ILE A O 1
ATOM 511 N N . ASN A 1 70 ? 0.935 -12.327 -5.858 1.00 97.50 70 ASN A N 1
ATOM 512 C CA . ASN A 1 70 ? 1.040 -13.311 -6.935 1.00 97.50 70 ASN A CA 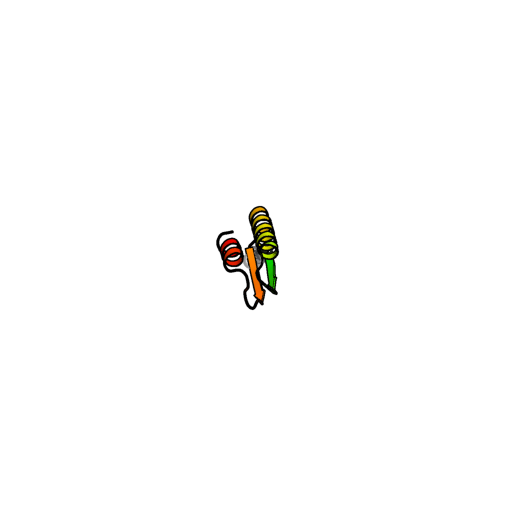1
ATOM 513 C C . ASN A 1 70 ? 1.729 -12.690 -8.162 1.00 97.50 70 ASN A C 1
ATOM 515 O O . ASN A 1 70 ? 1.096 -12.271 -9.134 1.00 97.50 70 ASN A O 1
ATOM 519 N N . THR A 1 71 ? 3.052 -12.595 -8.095 1.00 96.81 71 THR A N 1
ATOM 520 C CA . THR A 1 71 ? 3.883 -11.938 -9.108 1.00 96.81 71 THR A CA 1
ATOM 521 C C . THR A 1 71 ? 5.182 -12.710 -9.324 1.00 96.81 71 THR A C 1
ATOM 523 O O . THR A 1 71 ? 5.722 -13.303 -8.391 1.00 96.81 71 THR A O 1
ATOM 526 N N . PHE A 1 72 ? 5.706 -12.676 -10.553 1.00 95.31 72 PHE A N 1
ATOM 527 C CA . PHE A 1 72 ? 7.061 -13.150 -10.865 1.00 95.31 72 PHE A CA 1
ATOM 528 C C . PHE A 1 72 ? 8.149 -12.121 -10.512 1.00 95.31 72 PHE A C 1
ATOM 530 O O . PHE A 1 72 ? 9.335 -12.436 -10.582 1.00 95.31 72 PHE A O 1
ATOM 537 N N . GLY A 1 73 ? 7.761 -10.899 -10.136 1.00 95.69 73 GLY A N 1
ATOM 538 C CA . GLY A 1 73 ? 8.653 -9.767 -9.922 1.00 95.69 73 GLY A CA 1
ATOM 539 C C . GLY A 1 73 ? 8.526 -8.717 -11.026 1.00 95.69 73 GLY A C 1
ATOM 540 O O . GLY A 1 73 ? 7.470 -8.559 -11.635 1.00 95.69 73 GLY A O 1
ATOM 541 N N . GLY A 1 74 ? 9.601 -7.965 -11.252 1.00 96.75 74 GLY A N 1
ATOM 542 C CA . GLY A 1 74 ? 9.645 -6.866 -12.216 1.00 96.75 74 GLY A CA 1
ATOM 543 C C . GLY A 1 74 ? 10.744 -5.870 -11.860 1.00 96.75 74 GLY A C 1
ATOM 544 O O . GLY A 1 74 ? 11.853 -6.252 -11.479 1.00 96.75 74 GLY A O 1
ATOM 545 N N . LEU A 1 75 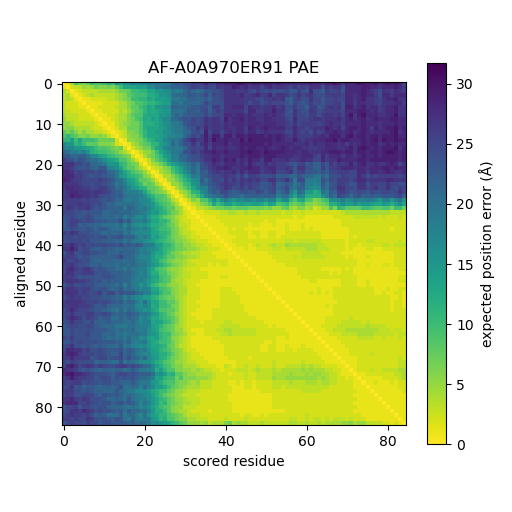? 10.431 -4.581 -11.943 1.00 98.00 75 LEU A N 1
ATOM 546 C CA . LEU A 1 75 ? 11.353 -3.495 -11.632 1.00 98.00 75 LEU A CA 1
ATOM 547 C C . LEU A 1 75 ? 11.725 -3.483 -10.142 1.00 98.00 75 LEU A C 1
ATOM 549 O O . LEU A 1 75 ? 10.904 -3.188 -9.275 1.00 98.00 75 LEU A O 1
ATOM 553 N N . ILE A 1 76 ? 13.009 -3.710 -9.849 1.00 98.12 76 ILE A N 1
ATOM 554 C CA . ILE A 1 76 ? 13.557 -3.702 -8.480 1.00 98.12 76 ILE A CA 1
ATOM 555 C C . ILE A 1 76 ? 13.301 -2.359 -7.784 1.00 98.12 76 ILE A C 1
ATOM 557 O O . ILE A 1 76 ? 12.983 -2.331 -6.598 1.00 98.12 76 ILE A O 1
ATOM 561 N N . ALA A 1 77 ? 13.406 -1.248 -8.518 1.00 98.19 77 ALA A N 1
ATOM 562 C CA . ALA A 1 77 ? 13.145 0.083 -7.976 1.00 98.19 77 ALA A CA 1
ATOM 563 C C . ALA A 1 77 ? 11.684 0.248 -7.520 1.00 98.19 77 ALA A C 1
ATOM 565 O O . ALA A 1 77 ? 11.441 0.769 -6.438 1.00 98.19 77 ALA A O 1
ATOM 566 N N . ALA A 1 78 ? 10.722 -0.259 -8.297 1.00 98.12 78 ALA A N 1
ATOM 567 C CA . ALA A 1 78 ? 9.312 -0.231 -7.919 1.00 98.12 78 ALA A CA 1
ATOM 568 C C . ALA A 1 78 ? 9.013 -1.190 -6.754 1.00 98.12 78 ALA A C 1
ATOM 570 O O . ALA A 1 78 ? 8.259 -0.847 -5.849 1.00 98.12 78 ALA A O 1
ATOM 571 N N . ALA A 1 79 ? 9.657 -2.361 -6.716 1.00 97.75 79 ALA A N 1
ATOM 572 C CA . ALA A 1 79 ? 9.567 -3.267 -5.570 1.00 97.75 79 ALA A CA 1
ATOM 573 C C . ALA A 1 79 ? 10.130 -2.631 -4.283 1.00 97.75 79 ALA A C 1
ATOM 575 O O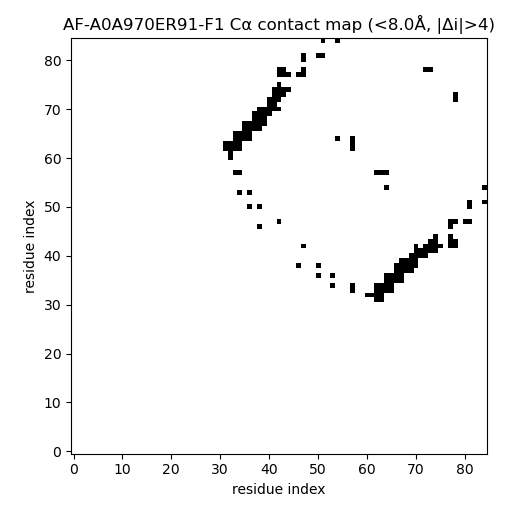 . ALA A 1 79 ? 9.574 -2.822 -3.203 1.00 97.75 79 ALA A O 1
ATOM 576 N N . ALA A 1 80 ? 11.214 -1.855 -4.392 1.00 98.19 80 ALA A N 1
ATOM 577 C CA . ALA A 1 80 ? 11.758 -1.084 -3.279 1.00 98.19 80 ALA A CA 1
ATOM 578 C C . ALA A 1 80 ? 10.782 0.007 -2.816 1.00 98.19 80 ALA A C 1
ATOM 580 O O . ALA A 1 80 ? 10.558 0.131 -1.619 1.00 98.19 80 ALA A O 1
ATOM 581 N N . GLU A 1 81 ? 10.139 0.719 -3.745 1.00 97.81 81 GLU A N 1
ATOM 582 C CA . GLU A 1 81 ? 9.106 1.708 -3.415 1.00 97.81 81 GLU A CA 1
ATOM 583 C C . GLU A 1 81 ? 7.900 1.078 -2.701 1.00 97.81 81 GLU A C 1
ATOM 585 O O . GLU A 1 81 ? 7.381 1.671 -1.765 1.00 97.81 81 GLU A O 1
ATOM 590 N N . ILE A 1 82 ? 7.484 -0.135 -3.087 1.00 97.38 82 ILE A N 1
ATOM 591 C CA . ILE A 1 82 ? 6.426 -0.884 -2.385 1.00 97.38 82 ILE A CA 1
ATOM 592 C C . ILE A 1 82 ? 6.845 -1.253 -0.956 1.00 97.38 82 ILE A C 1
ATOM 594 O O . ILE A 1 82 ? 6.025 -1.177 -0.049 1.00 97.38 82 ILE A O 1
ATOM 598 N N . ARG A 1 83 ? 8.099 -1.675 -0.751 1.00 96.00 83 ARG A N 1
ATOM 599 C CA . ARG A 1 83 ? 8.631 -2.054 0.570 1.00 96.00 83 ARG A CA 1
ATOM 600 C C . ARG A 1 83 ? 8.749 -0.855 1.516 1.00 96.00 83 ARG A C 1
ATOM 602 O O . ARG A 1 83 ? 8.560 -1.025 2.715 1.00 96.00 83 ARG A O 1
ATOM 609 N N . ASP A 1 84 ? 9.127 0.302 0.980 1.00 96.94 84 ASP A N 1
ATOM 610 C CA . ASP A 1 84 ? 9.424 1.507 1.761 1.00 96.94 84 ASP A CA 1
ATOM 611 C C . ASP A 1 84 ? 8.185 2.409 1.977 1.00 96.94 84 ASP A C 1
ATOM 613 O O . ASP A 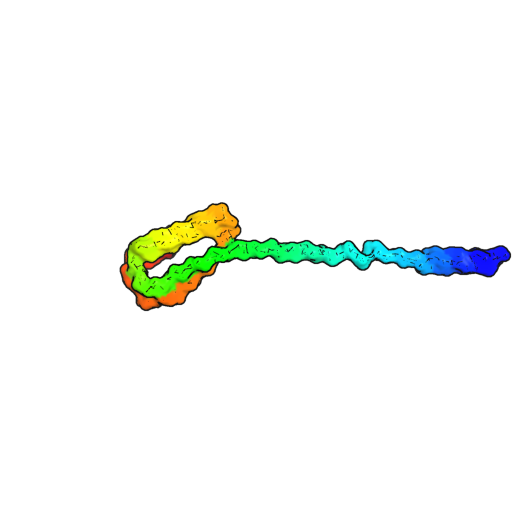1 84 ? 8.299 3.438 2.646 1.00 96.94 84 ASP A O 1
ATOM 617 N N . ALA A 1 85 ? 7.034 2.050 1.391 1.00 92.00 85 ALA A N 1
ATOM 618 C CA . ALA A 1 85 ? 5.749 2.745 1.533 1.00 92.00 85 ALA A CA 1
ATOM 619 C C . ALA A 1 85 ? 5.033 2.396 2.844 1.00 92.00 85 ALA A C 1
ATOM 621 O O . ALA A 1 85 ? 4.395 3.324 3.390 1.00 92.00 85 ALA A O 1
#